Protein AF-A0A1W9RG17-F1 (afdb_monomer)

Radius of gyration: 34.27 Å; Cα contacts (8 Å, |Δi|>4): 62; chains: 1; bounding box: 71×21×88 Å

Structure (mmCIF, N/CA/C/O backbone):
data_AF-A0A1W9RG17-F1
#
_entry.id   AF-A0A1W9RG17-F1
#
loop_
_atom_site.group_PDB
_atom_site.id
_atom_site.type_symbol
_atom_site.label_atom_id
_atom_site.label_alt_id
_atom_site.label_comp_id
_atom_site.label_asym_id
_atom_site.label_entity_id
_atom_site.label_seq_id
_atom_site.pdbx_PDB_ins_code
_atom_site.Cartn_x
_atom_site.Cartn_y
_atom_site.Cartn_z
_atom_site.occupancy
_atom_site.B_iso_or_equiv
_atom_site.aut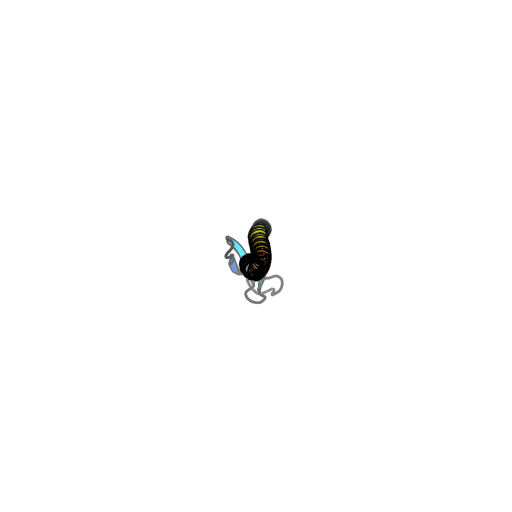h_seq_id
_atom_site.auth_comp_id
_atom_site.auth_asym_id
_atom_site.auth_atom_id
_atom_site.pdbx_PDB_model_num
ATOM 1 N N . MET A 1 1 ? 16.254 -1.083 -22.492 1.00 88.94 1 MET A N 1
ATOM 2 C CA . MET A 1 1 ? 17.425 -0.231 -22.165 1.00 88.94 1 MET A CA 1
ATOM 3 C C . MET A 1 1 ? 18.290 -0.972 -21.159 1.00 88.94 1 MET A C 1
ATOM 5 O O . MET A 1 1 ? 17.747 -1.707 -20.345 1.00 88.94 1 MET A O 1
ATOM 9 N N . LYS A 1 2 ? 19.618 -0.814 -21.187 1.00 94.56 2 LYS A N 1
ATOM 10 C CA . LYS A 1 2 ? 20.502 -1.560 -20.276 1.00 94.56 2 LYS A CA 1
ATOM 11 C C . LYS A 1 2 ? 20.476 -0.995 -18.855 1.00 94.56 2 LYS A C 1
ATOM 13 O O . LYS A 1 2 ? 20.542 0.215 -18.658 1.00 94.56 2 LYS A O 1
ATOM 18 N N . CYS A 1 3 ? 20.465 -1.884 -17.864 1.00 95.94 3 CYS A N 1
ATOM 19 C CA . CYS A 1 3 ? 20.600 -1.525 -16.460 1.00 95.94 3 CYS A CA 1
ATOM 20 C C . CYS A 1 3 ? 21.970 -0.866 -16.210 1.00 95.94 3 CYS A C 1
ATOM 22 O O . CYS A 1 3 ? 22.999 -1.514 -16.423 1.00 95.94 3 CYS A O 1
ATOM 24 N N . PRO A 1 4 ? 22.037 0.368 -15.687 1.00 93.75 4 PRO A N 1
ATOM 25 C CA . PRO A 1 4 ? 23.312 1.054 -15.469 1.00 93.75 4 PRO A CA 1
ATOM 26 C C . PRO A 1 4 ? 24.129 0.461 -14.309 1.00 93.75 4 PRO A C 1
ATOM 28 O O . PRO A 1 4 ? 25.341 0.661 -14.252 1.00 93.75 4 PRO A O 1
ATOM 31 N N . SER A 1 5 ? 23.503 -0.308 -13.410 1.00 94.88 5 SER A N 1
ATOM 32 C CA . SER A 1 5 ? 24.201 -1.027 -12.334 1.00 94.88 5 SER A CA 1
ATOM 33 C C . SER A 1 5 ? 24.776 -2.372 -12.793 1.00 94.88 5 SER A C 1
ATOM 35 O O . SER A 1 5 ? 25.902 -2.702 -12.431 1.00 94.88 5 SER A O 1
ATOM 37 N N . CYS A 1 6 ? 24.035 -3.144 -13.598 1.00 95.00 6 CYS A N 1
ATOM 38 C CA . CYS A 1 6 ? 24.456 -4.477 -14.060 1.00 95.00 6 CYS A CA 1
ATOM 39 C C . CYS A 1 6 ? 25.183 -4.462 -15.416 1.00 95.00 6 CYS A C 1
ATOM 41 O O . CYS A 1 6 ? 25.809 -5.456 -15.765 1.00 95.00 6 CYS A O 1
ATOM 43 N N . LYS A 1 7 ? 25.117 -3.344 -16.155 1.00 86.44 7 LYS A N 1
ATOM 44 C CA . LYS A 1 7 ? 25.760 -3.030 -17.448 1.00 86.44 7 LYS A CA 1
ATOM 45 C C . LYS A 1 7 ? 25.375 -3.907 -18.648 1.00 86.44 7 LYS A C 1
ATOM 47 O O . LYS A 1 7 ? 25.280 -3.372 -19.747 1.00 86.44 7 LYS A O 1
ATOM 52 N N . ASP A 1 8 ? 25.078 -5.189 -18.459 1.00 94.06 8 ASP A N 1
ATOM 53 C CA . ASP A 1 8 ? 24.766 -6.141 -19.542 1.00 94.06 8 ASP A CA 1
ATOM 54 C C .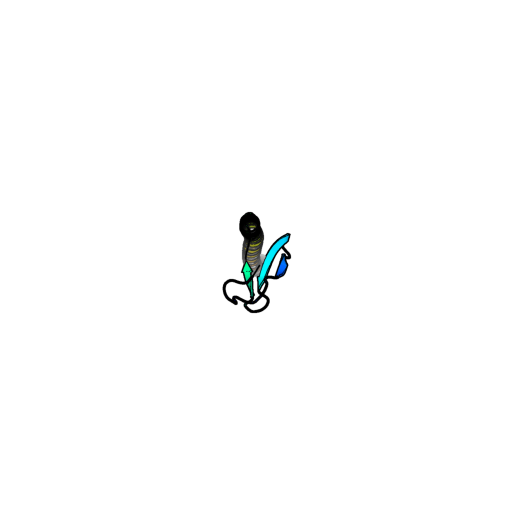 ASP A 1 8 ? 23.404 -6.827 -19.408 1.00 94.06 8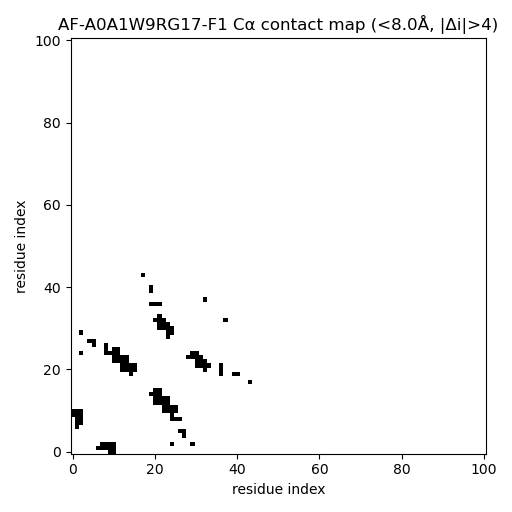 ASP A C 1
ATOM 56 O O . ASP A 1 8 ? 23.107 -7.795 -20.102 1.00 94.06 8 ASP A O 1
ATOM 60 N N . VAL A 1 9 ? 22.550 -6.285 -18.545 1.00 95.88 9 VAL A N 1
ATOM 61 C CA . VAL A 1 9 ? 21.181 -6.761 -18.347 1.00 95.88 9 VAL A CA 1
ATOM 62 C C . VAL A 1 9 ? 20.217 -5.762 -18.966 1.00 95.88 9 VAL A C 1
ATOM 64 O O . VAL A 1 9 ? 20.267 -4.580 -18.623 1.00 95.88 9 VAL A O 1
ATOM 67 N N . GLU A 1 10 ? 19.342 -6.223 -19.856 1.00 97.25 10 GLU A N 1
ATOM 68 C CA . GLU A 1 10 ? 18.218 -5.418 -20.343 1.00 97.25 10 GLU A CA 1
ATOM 69 C C . GLU A 1 10 ? 17.175 -5.246 -19.236 1.00 97.25 10 GLU A C 1
ATOM 71 O O . GLU A 1 10 ? 16.827 -6.195 -18.527 1.00 97.25 10 GLU A O 1
ATOM 76 N N . LEU A 1 11 ? 16.691 -4.017 -19.081 1.00 96.75 11 LEU A N 1
ATOM 77 C CA . LEU A 1 11 ? 15.521 -3.734 -18.264 1.00 96.75 11 LEU A CA 1
ATOM 78 C C . LEU A 1 11 ? 14.269 -4.299 -18.938 1.00 96.75 11 LEU A C 1
ATOM 80 O O . LEU A 1 11 ? 14.172 -4.337 -20.167 1.00 96.75 11 LEU A O 1
ATOM 84 N N . VAL A 1 12 ? 13.328 -4.735 -18.108 1.00 96.56 12 VAL A N 1
ATOM 85 C CA . VAL A 1 12 ? 12.034 -5.268 -18.520 1.00 96.56 12 VAL A CA 1
ATOM 86 C C . VAL A 1 12 ? 10.954 -4.289 -18.097 1.00 96.56 12 VAL A C 1
ATOM 88 O O . VAL A 1 12 ? 10.853 -3.954 -16.917 1.00 96.56 12 VAL A O 1
ATOM 91 N N . GLU A 1 13 ? 10.128 -3.887 -19.051 1.00 95.75 13 GLU A N 1
ATOM 92 C CA . GLU A 1 13 ? 8.997 -3.006 -18.806 1.00 95.75 13 GLU A CA 1
ATOM 93 C C . GLU A 1 13 ? 7.872 -3.771 -18.083 1.00 95.75 13 GLU A C 1
ATOM 95 O O . GLU A 1 13 ? 7.471 -4.868 -18.485 1.00 95.75 13 GLU A O 1
ATOM 100 N N . VAL A 1 14 ? 7.366 -3.209 -16.986 1.00 94.56 14 VAL A N 1
ATOM 101 C CA . VAL A 1 14 ? 6.361 -3.827 -16.116 1.00 94.56 14 VAL A CA 1
ATOM 102 C C . VAL A 1 14 ? 5.270 -2.818 -15.771 1.00 94.56 14 VAL A C 1
ATOM 104 O O . VAL A 1 14 ? 5.539 -1.718 -15.292 1.00 94.56 14 VAL A O 1
ATOM 107 N N . LEU A 1 15 ? 4.008 -3.229 -15.920 1.00 94.19 15 LEU A N 1
ATOM 108 C 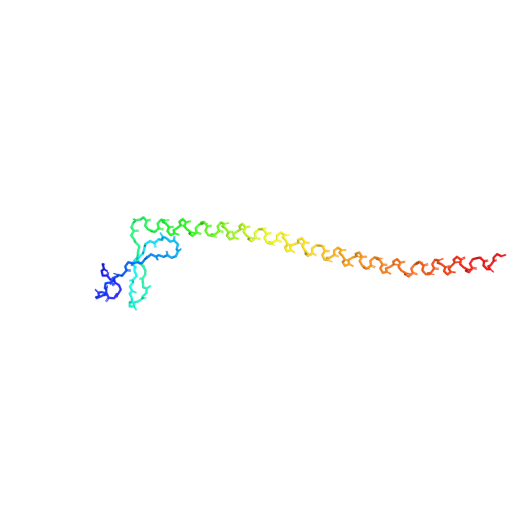CA . LEU A 1 15 ? 2.866 -2.484 -15.397 1.00 94.19 15 LEU A CA 1
ATOM 109 C C . LEU A 1 15 ? 2.680 -2.793 -13.908 1.00 94.19 15 LEU A C 1
ATOM 111 O O . LEU A 1 15 ? 2.344 -3.915 -13.521 1.00 94.19 15 LEU A O 1
ATOM 115 N N . THR A 1 16 ? 2.865 -1.790 -13.055 1.00 90.81 16 THR A N 1
ATOM 116 C CA . THR A 1 16 ? 2.616 -1.932 -11.615 1.00 90.81 16 THR A CA 1
ATOM 117 C C . THR A 1 16 ? 1.123 -2.116 -11.321 1.00 90.81 16 THR A C 1
ATOM 119 O O . THR A 1 16 ? 0.252 -1.668 -12.066 1.00 90.81 16 THR A O 1
ATOM 122 N N . THR A 1 17 ? 0.795 -2.676 -10.153 1.00 89.38 17 THR A N 1
ATOM 123 C CA . THR A 1 17 ? -0.599 -2.775 -9.663 1.00 89.38 17 THR A CA 1
ATOM 124 C C . THR A 1 17 ? -1.279 -1.416 -9.472 1.00 89.38 17 THR A C 1
ATOM 126 O O . THR A 1 17 ? -2.494 -1.345 -9.300 1.00 89.38 17 THR A O 1
ATOM 129 N N . LYS A 1 18 ? -0.498 -0.332 -9.490 1.00 87.75 18 LYS A N 1
ATOM 130 C CA . LYS A 1 18 ? -0.964 1.053 -9.421 1.00 87.75 18 LYS A CA 1
ATOM 131 C C . LYS A 1 18 ? -1.093 1.700 -10.803 1.00 87.75 18 LYS A C 1
ATOM 133 O O . LYS A 1 18 ? -1.360 2.887 -10.883 1.00 87.75 18 LYS A O 1
ATOM 138 N N . GLY A 1 19 ? -0.929 0.947 -11.891 1.00 89.75 19 GLY A N 1
ATOM 139 C CA . GLY A 1 19 ? -1.126 1.455 -13.249 1.00 89.75 19 GLY A CA 1
ATOM 140 C C . GLY A 1 19 ? 0.005 2.353 -13.760 1.00 89.75 19 GLY A C 1
ATOM 141 O O . GLY A 1 19 ? -0.204 3.126 -14.692 1.00 89.75 19 GLY A O 1
ATOM 142 N N . VAL A 1 20 ? 1.184 2.293 -13.137 1.00 91.38 20 VAL A N 1
ATOM 143 C CA . VAL A 1 20 ? 2.394 2.990 -13.595 1.00 91.38 20 VAL A CA 1
ATOM 144 C C . VAL A 1 20 ? 3.280 1.990 -14.324 1.00 91.38 20 VAL A C 1
ATOM 146 O O . VAL A 1 20 ? 3.553 0.925 -13.766 1.00 91.38 20 VAL A O 1
ATOM 149 N N . MET A 1 21 ? 3.680 2.322 -15.549 1.00 93.69 21 MET A N 1
ATOM 150 C CA . MET A 1 21 ? 4.710 1.597 -16.292 1.00 93.69 21 MET A CA 1
ATOM 151 C C . MET A 1 21 ? 6.069 1.927 -15.675 1.00 93.69 21 MET A C 1
ATOM 153 O O . MET A 1 21 ? 6.288 3.071 -15.283 1.00 93.69 21 MET A O 1
ATOM 157 N N . VAL A 1 22 ? 6.903 0.912 -15.467 1.00 94.50 22 VAL A N 1
ATOM 158 C CA . VAL A 1 22 ? 8.252 1.056 -14.908 1.00 94.50 22 VAL A CA 1
A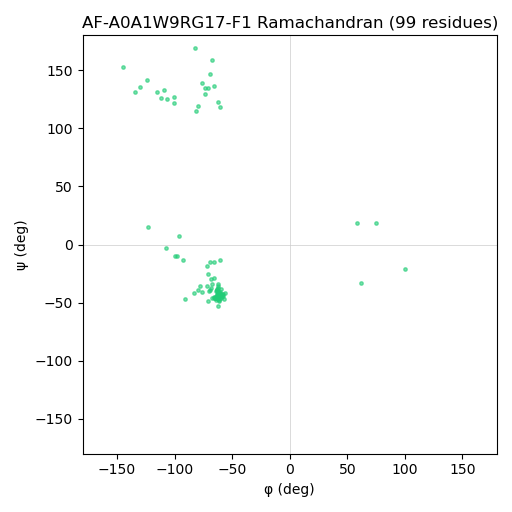TOM 159 C C . VAL A 1 22 ? 9.189 0.050 -15.559 1.00 94.50 22 VAL A C 1
ATOM 161 O O . VAL A 1 22 ? 8.766 -1.048 -15.917 1.00 94.50 22 VAL A O 1
ATOM 164 N N . ASP A 1 23 ? 10.475 0.369 -15.608 1.00 95.88 23 ASP A N 1
ATOM 165 C CA . ASP A 1 23 ? 11.505 -0.535 -16.105 1.00 95.88 23 ASP A CA 1
ATOM 166 C C . ASP A 1 23 ? 12.258 -1.209 -14.956 1.00 95.88 23 ASP A C 1
ATOM 168 O O . ASP A 1 23 ? 12.861 -0.555 -14.103 1.00 95.88 23 ASP A O 1
ATOM 172 N N . VAL A 1 24 ? 12.246 -2.542 -14.920 1.00 96.69 24 VAL A N 1
ATOM 173 C CA . VAL A 1 24 ? 12.811 -3.340 -13.824 1.00 96.69 24 VAL A CA 1
ATOM 174 C C . VAL A 1 24 ? 13.983 -4.176 -14.315 1.00 96.69 24 VAL A C 1
ATOM 176 O O . VAL A 1 24 ? 13.892 -4.900 -15.304 1.00 96.69 24 VAL A O 1
ATOM 179 N N . CYS A 1 25 ? 15.099 -4.126 -13.591 1.00 97.19 25 CYS A N 1
ATOM 180 C CA . CYS A 1 25 ? 16.214 -5.034 -13.823 1.00 97.19 25 CYS A CA 1
ATOM 181 C C . CYS A 1 25 ? 15.927 -6.399 -13.174 1.00 97.19 25 CYS A C 1
ATOM 183 O O . CYS A 1 25 ? 15.859 -6.458 -11.945 1.00 97.19 25 CYS A O 1
ATOM 185 N N . PRO A 1 26 ? 15.856 -7.509 -13.930 1.00 96.50 26 PRO A N 1
ATOM 186 C CA . PRO A 1 26 ? 15.596 -8.834 -13.359 1.00 96.50 26 PRO A CA 1
ATOM 187 C C . PRO A 1 26 ? 16.753 -9.377 -12.505 1.00 96.50 26 PRO A C 1
ATOM 189 O O . PRO A 1 26 ? 16.567 -10.334 -11.760 1.00 96.50 26 PRO A O 1
ATOM 192 N N . GLN A 1 27 ? 17.953 -8.793 -12.608 1.00 97.44 27 GLN A N 1
ATOM 193 C CA . GLN A 1 27 ? 19.123 -9.249 -11.856 1.00 97.44 27 GLN A CA 1
ATOM 194 C C . GLN A 1 27 ? 19.273 -8.548 -10.499 1.00 97.44 27 GLN A C 1
ATOM 196 O O . GLN A 1 27 ? 19.539 -9.206 -9.497 1.00 97.44 27 GLN A O 1
ATOM 201 N N . CYS A 1 28 ? 19.149 -7.217 -10.454 1.00 96.56 28 CYS A N 1
ATOM 202 C CA . CYS A 1 28 ? 19.349 -6.441 -9.223 1.00 96.56 28 CYS A CA 1
ATOM 203 C C . CYS A 1 28 ? 18.058 -5.881 -8.619 1.00 96.56 28 CYS A C 1
ATOM 205 O O . CYS A 1 28 ? 18.118 -5.247 -7.569 1.00 96.56 28 CYS A O 1
ATOM 207 N N . ASN A 1 29 ? 16.909 -6.082 -9.271 1.00 95.50 29 ASN A N 1
ATOM 208 C CA . ASN A 1 29 ? 15.611 -5.513 -8.892 1.00 95.50 29 ASN A CA 1
ATOM 209 C C . ASN A 1 29 ? 15.589 -3.974 -8.846 1.00 95.50 29 ASN A C 1
ATOM 211 O O . ASN A 1 29 ? 14.710 -3.380 -8.224 1.00 95.50 29 ASN A O 1
ATOM 215 N N . GLY A 1 30 ? 16.553 -3.313 -9.497 1.00 95.44 30 GLY A N 1
ATOM 216 C CA . GLY A 1 30 ? 16.543 -1.863 -9.665 1.00 95.44 30 GLY A CA 1
ATOM 217 C C . GLY A 1 30 ? 15.376 -1.430 -10.549 1.00 95.44 30 GLY A C 1
ATOM 218 O O . GLY A 1 30 ? 15.139 -2.050 -11.587 1.00 95.44 30 GLY A O 1
ATOM 219 N N . VAL A 1 31 ? 14.683 -0.368 -10.139 1.00 94.94 31 VAL A N 1
ATOM 220 C CA . VAL A 1 31 ? 13.537 0.208 -10.851 1.00 94.94 31 VAL A CA 1
ATOM 221 C C . VAL A 1 31 ? 13.943 1.547 -11.453 1.00 94.94 31 VAL A C 1
ATOM 223 O O . VAL A 1 31 ? 14.549 2.379 -10.777 1.00 94.94 31 VAL A O 1
ATOM 226 N N . TRP A 1 32 ? 13.597 1.739 -12.717 1.00 94.19 32 TRP A N 1
ATOM 227 C CA . TRP A 1 32 ? 13.911 2.907 -13.522 1.00 94.19 32 TRP A CA 1
ATOM 228 C C . TRP A 1 32 ? 12.609 3.483 -14.067 1.00 94.19 32 TRP A C 1
ATOM 230 O O . TRP A 1 32 ? 11.667 2.747 -14.354 1.00 94.19 32 TRP A O 1
ATOM 240 N N . LEU A 1 33 ? 12.547 4.809 -14.111 1.00 92.00 33 LEU A N 1
ATOM 241 C CA . LEU A 1 33 ? 11.348 5.570 -14.439 1.00 92.00 33 LEU A CA 1
ATOM 242 C C . LEU A 1 33 ? 11.700 6.592 -15.508 1.00 92.00 33 LEU A C 1
ATOM 244 O O . LEU A 1 33 ? 12.688 7.320 -15.361 1.00 92.00 33 LEU A O 1
ATOM 248 N N . ASP A 1 34 ? 10.846 6.701 -16.512 1.00 87.69 34 ASP A N 1
ATOM 249 C CA . ASP A 1 34 ? 10.943 7.742 -17.520 1.00 87.69 34 ASP A CA 1
ATOM 250 C C . ASP A 1 34 ? 10.327 9.068 -17.053 1.00 87.69 34 ASP A C 1
ATOM 252 O O . ASP A 1 34 ? 9.620 9.188 -16.038 1.00 87.69 34 ASP A O 1
ATOM 256 N N . LYS A 1 35 ? 10.589 10.122 -17.835 1.00 82.94 35 LYS A N 1
ATOM 257 C CA . LYS A 1 35 ? 9.978 11.437 -17.629 1.00 82.94 35 LYS A CA 1
ATOM 258 C C . LYS A 1 35 ? 8.453 11.318 -17.754 1.00 82.94 35 LYS A C 1
ATOM 260 O O . LYS A 1 35 ? 7.932 11.009 -18.818 1.00 82.94 35 LYS A O 1
ATOM 265 N N . GLY A 1 36 ? 7.744 11.627 -16.669 1.00 85.06 36 GLY A N 1
ATOM 266 C CA . GLY A 1 36 ? 6.281 11.537 -16.570 1.00 85.06 36 GLY A CA 1
ATOM 267 C C . GLY A 1 36 ? 5.782 10.280 -15.848 1.00 85.06 36 GLY A C 1
ATOM 268 O O . GLY A 1 36 ? 4.687 10.296 -15.291 1.00 85.06 36 GLY A O 1
ATOM 269 N N . GLU A 1 37 ? 6.580 9.214 -15.757 1.00 90.94 37 GLU A N 1
ATOM 270 C CA . GLU A 1 37 ? 6.255 8.062 -14.903 1.00 90.94 37 GLU A CA 1
ATOM 271 C C . GLU A 1 37 ? 6.518 8.378 -13.434 1.00 90.94 37 GLU A C 1
ATOM 273 O O . GLU A 1 37 ? 5.683 8.086 -12.578 1.00 90.94 37 GLU A O 1
ATOM 278 N N . LEU A 1 38 ? 7.629 9.068 -13.149 1.00 90.88 38 LEU A N 1
ATOM 279 C CA . LEU A 1 38 ? 7.948 9.548 -11.803 1.00 90.88 38 LEU A CA 1
ATOM 280 C C . LEU A 1 38 ? 6.831 10.431 -11.225 1.00 90.88 38 LEU A C 1
ATOM 282 O O . LEU A 1 38 ? 6.462 10.273 -10.064 1.00 90.88 38 LEU A O 1
ATOM 286 N N . GLU A 1 39 ? 6.263 11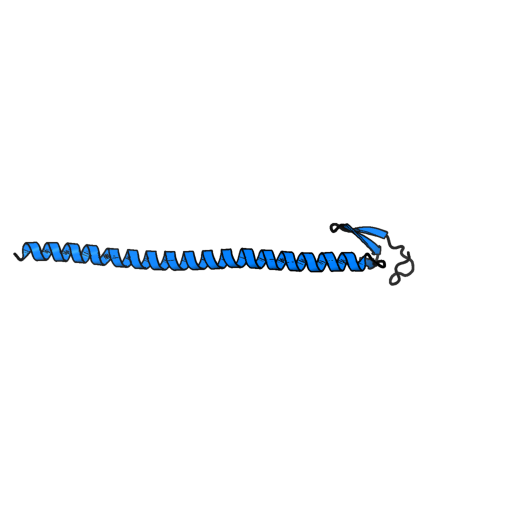.319 -12.043 1.00 91.62 39 GLU A N 1
ATOM 287 C CA . GLU A 1 39 ? 5.148 12.185 -11.644 1.00 91.62 39 GLU A CA 1
ATOM 288 C C . GLU A 1 39 ? 3.912 11.358 -11.265 1.00 91.62 39 GLU A C 1
ATOM 290 O O . GLU A 1 39 ? 3.294 11.596 -10.229 1.00 91.62 39 GLU A O 1
ATOM 295 N N . LYS A 1 40 ? 3.594 10.306 -12.033 1.00 91.00 40 LYS A N 1
ATOM 296 C CA . LYS A 1 40 ? 2.502 9.385 -11.682 1.00 91.00 40 LYS A CA 1
ATOM 297 C C . LYS A 1 40 ? 2.759 8.701 -10.340 1.00 91.00 40 LYS A C 1
ATOM 299 O O . LYS A 1 40 ? 1.844 8.628 -9.523 1.00 91.00 40 LYS A O 1
ATOM 304 N N . VAL A 1 41 ? 3.982 8.222 -10.086 1.00 90.81 41 VAL A N 1
ATOM 305 C CA . VAL A 1 41 ? 4.344 7.614 -8.790 1.00 90.81 41 VAL A CA 1
ATOM 306 C C . VAL A 1 41 ? 4.145 8.606 -7.642 1.00 90.81 41 VAL A C 1
ATOM 308 O O . VAL A 1 41 ? 3.581 8.230 -6.613 1.00 90.81 41 VAL A O 1
ATOM 311 N N . GLN A 1 42 ? 4.562 9.863 -7.816 1.00 91.31 42 GLN A N 1
ATOM 312 C CA . GLN A 1 42 ? 4.387 10.915 -6.810 1.00 91.31 42 GLN A CA 1
ATOM 313 C C . GLN A 1 42 ? 2.908 11.174 -6.507 1.00 91.31 42 GLN A C 1
ATOM 315 O O . GLN A 1 42 ? 2.511 11.095 -5.347 1.00 91.31 42 GLN A O 1
ATOM 320 N N . ILE A 1 43 ? 2.075 11.347 -7.537 1.00 91.62 43 ILE A N 1
ATOM 321 C CA . ILE A 1 43 ? 0.625 11.543 -7.380 1.00 91.62 43 ILE A CA 1
ATOM 322 C C . ILE A 1 43 ? -0.014 10.365 -6.629 1.00 91.62 43 ILE A C 1
ATOM 324 O O . ILE A 1 43 ? -0.839 10.556 -5.734 1.00 91.62 43 ILE A O 1
ATOM 328 N N . TYR A 1 44 ? 0.357 9.126 -6.970 1.00 91.00 44 TYR A N 1
ATOM 329 C CA . TYR A 1 44 ? -0.159 7.951 -6.264 1.00 91.00 44 TYR A CA 1
ATOM 330 C C . TYR A 1 44 ? 0.255 7.921 -4.796 1.00 91.00 44 TYR A C 1
ATOM 332 O O . TYR A 1 44 ? -0.561 7.541 -3.953 1.00 91.00 44 TYR A O 1
ATOM 340 N N . LYS A 1 45 ? 1.495 8.314 -4.489 1.00 91.75 45 LYS A N 1
ATOM 341 C CA . LYS A 1 45 ? 1.992 8.392 -3.117 1.00 91.75 45 LYS A CA 1
ATOM 342 C C . LYS A 1 45 ? 1.191 9.411 -2.307 1.00 91.75 45 LYS A C 1
ATOM 344 O O . LYS A 1 45 ? 0.621 9.032 -1.289 1.00 91.75 45 LYS A O 1
ATOM 349 N N . GLU A 1 46 ? 1.066 10.638 -2.800 1.00 93.69 46 GLU A N 1
ATOM 350 C CA . GLU A 1 46 ? 0.317 11.715 -2.135 1.00 93.69 46 GLU A CA 1
ATOM 351 C C . GLU A 1 46 ? -1.139 11.312 -1.880 1.00 93.69 46 GLU A C 1
ATOM 353 O O . GLU A 1 46 ? -1.643 11.408 -0.762 1.00 93.69 46 GLU A O 1
ATOM 358 N N . LYS A 1 47 ? -1.800 10.742 -2.894 1.00 92.31 47 LYS A N 1
ATOM 359 C CA . LYS A 1 47 ? -3.172 10.244 -2.758 1.00 92.31 47 LYS A CA 1
ATOM 360 C C . LYS A 1 47 ? -3.284 9.116 -1.731 1.00 92.31 47 LYS A C 1
ATOM 362 O O . LYS A 1 47 ? -4.294 9.015 -1.036 1.00 92.31 47 LYS A O 1
ATOM 367 N N . SER A 1 48 ? -2.286 8.234 -1.653 1.00 91.06 48 SER A N 1
ATOM 368 C CA . SER A 1 48 ? -2.283 7.142 -0.675 1.00 91.06 48 SER A CA 1
ATOM 369 C C . SER A 1 48 ? -2.116 7.645 0.760 1.00 91.06 48 SER A C 1
ATOM 371 O O . SER A 1 48 ? -2.784 7.130 1.654 1.00 91.06 48 SER A O 1
ATOM 373 N N . GLU A 1 49 ? -1.297 8.677 0.964 1.00 92.56 49 GLU A N 1
ATOM 374 C CA . GLU A 1 49 ? -1.100 9.326 2.262 1.00 92.56 49 GLU A CA 1
ATOM 375 C C . GLU A 1 49 ? -2.381 10.050 2.699 1.00 92.56 49 GLU A C 1
ATOM 377 O O . GLU A 1 49 ? -2.872 9.815 3.802 1.00 92.56 49 GLU A O 1
ATOM 382 N N . GLU A 1 50 ? -3.009 10.808 1.795 1.00 93.94 50 GLU A N 1
ATOM 383 C CA . GLU A 1 50 ? -4.289 11.477 2.056 1.00 93.94 50 GLU A CA 1
ATOM 384 C C . GLU A 1 50 ? -5.400 10.480 2.442 1.00 93.94 50 GLU A C 1
ATOM 386 O O . GLU A 1 50 ? -6.194 10.719 3.357 1.00 93.94 50 GLU A O 1
ATOM 391 N N . LEU A 1 51 ? -5.472 9.338 1.748 1.00 92.44 51 LEU A N 1
ATOM 392 C CA . LEU A 1 51 ? -6.430 8.276 2.065 1.00 92.44 51 LEU A CA 1
ATOM 393 C C . LEU A 1 51 ? -6.158 7.667 3.443 1.00 92.44 51 LEU A C 1
ATOM 395 O O . LEU A 1 51 ? -7.096 7.514 4.226 1.00 92.44 51 LEU A O 1
ATOM 399 N N . ALA A 1 52 ? -4.897 7.365 3.756 1.00 91.56 52 ALA A N 1
ATOM 400 C CA . ALA A 1 52 ? -4.514 6.807 5.048 1.00 91.56 52 ALA A CA 1
ATOM 401 C C . ALA A 1 52 ? -4.854 7.763 6.203 1.00 91.56 52 ALA A C 1
ATOM 403 O O . ALA A 1 52 ? -5.404 7.334 7.219 1.00 91.56 52 ALA A O 1
ATOM 404 N N . GLU A 1 53 ? -4.605 9.063 6.037 1.00 93.31 53 GLU A N 1
ATOM 405 C CA . GLU A 1 53 ? -4.967 10.083 7.024 1.00 93.31 53 GLU A CA 1
ATOM 406 C C . GLU A 1 53 ? -6.481 10.152 7.247 1.00 93.31 53 GLU A C 1
ATOM 408 O O . GLU A 1 53 ? -6.947 10.173 8.391 1.00 93.31 53 GLU A O 1
ATOM 413 N N . LYS A 1 54 ? -7.273 10.132 6.167 1.00 91.62 54 LYS A N 1
ATOM 414 C CA . LYS A 1 54 ? -8.742 10.133 6.247 1.00 91.62 54 LYS A CA 1
ATOM 415 C C . LYS A 1 54 ? -9.278 8.888 6.945 1.00 91.62 54 LYS A C 1
ATOM 417 O O . LYS A 1 54 ? -10.180 8.996 7.781 1.00 91.62 54 LYS A O 1
ATOM 422 N N . GLU A 1 55 ? -8.736 7.717 6.626 1.00 93.38 55 GLU A N 1
ATOM 423 C CA . GLU A 1 55 ? -9.114 6.467 7.282 1.00 93.38 55 GLU A CA 1
ATOM 424 C C . GLU A 1 55 ? -8.743 6.486 8.764 1.00 93.38 55 GLU A C 1
ATOM 426 O O . GLU A 1 55 ? -9.600 6.221 9.609 1.00 93.38 55 GLU A O 1
ATOM 431 N N . TYR A 1 56 ? -7.521 6.892 9.110 1.00 90.06 56 TYR A N 1
ATOM 432 C CA . TYR A 1 56 ? -7.093 7.016 10.501 1.00 90.06 56 TYR A CA 1
ATOM 433 C C . TYR A 1 56 ? -7.962 8.009 11.287 1.00 90.06 56 TYR A C 1
ATOM 435 O O . TYR A 1 56 ? -8.412 7.714 12.397 1.00 90.06 56 TYR A O 1
ATOM 443 N N . ALA A 1 57 ? -8.286 9.167 10.707 1.00 90.81 57 ALA A N 1
ATOM 444 C CA . ALA A 1 57 ? -9.178 10.148 11.321 1.00 90.81 57 ALA A CA 1
ATOM 445 C C . ALA A 1 57 ? -10.600 9.594 11.530 1.00 90.81 57 ALA A C 1
ATOM 447 O O . ALA A 1 57 ? -11.261 9.917 12.519 1.00 90.81 57 ALA A O 1
ATOM 448 N N . ARG A 1 58 ? -11.084 8.736 10.625 1.00 91.19 58 ARG A N 1
ATOM 449 C CA . ARG A 1 58 ? -12.382 8.067 10.765 1.00 91.19 58 ARG A CA 1
ATOM 450 C C . ARG A 1 58 ? -12.355 7.012 11.870 1.00 91.19 58 ARG A C 1
ATOM 452 O O . ARG A 1 58 ? -13.243 7.004 12.721 1.00 91.19 58 ARG A O 1
ATOM 459 N N . PHE A 1 59 ? -11.350 6.140 11.870 1.00 90.12 59 PHE A N 1
ATOM 460 C CA . PHE A 1 59 ? -11.246 5.046 12.836 1.00 90.12 59 PHE A CA 1
ATOM 461 C C . PHE A 1 59 ? -10.897 5.531 14.244 1.00 90.12 59 PHE A C 1
ATOM 463 O O . PHE A 1 59 ? -11.448 5.006 15.210 1.00 90.12 59 PHE A O 1
ATOM 470 N N . SER A 1 60 ? -10.065 6.565 14.380 1.00 89.94 60 SER A N 1
ATOM 471 C CA . SER A 1 60 ? -9.738 7.155 15.684 1.00 89.94 60 SER A CA 1
ATOM 472 C C . SER A 1 60 ? -10.982 7.693 16.390 1.00 89.94 60 SER A C 1
ATOM 474 O O . SER A 1 60 ? -11.178 7.391 17.561 1.00 89.94 60 SER A O 1
ATOM 476 N N . LYS A 1 61 ? -11.888 8.379 15.680 1.00 87.06 61 LYS A N 1
ATOM 477 C CA . LYS A 1 61 ? -13.172 8.835 16.244 1.00 87.06 61 LYS A CA 1
ATOM 478 C C . LYS A 1 61 ? -14.020 7.680 16.771 1.00 87.06 61 LYS A C 1
ATOM 480 O O . LYS A 1 61 ? -14.561 7.781 17.866 1.00 87.06 61 LYS A O 1
ATOM 485 N N . ILE A 1 62 ? -14.116 6.587 16.012 1.0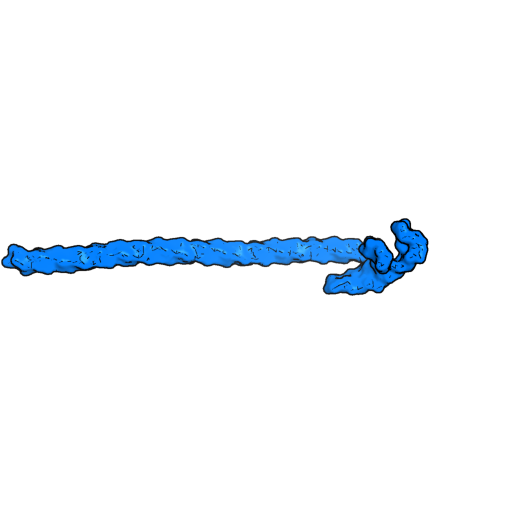0 89.88 62 ILE A N 1
ATOM 486 C CA . ILE A 1 62 ? -14.873 5.394 16.423 1.00 89.88 62 ILE A CA 1
ATOM 487 C C . ILE A 1 62 ? -14.247 4.779 17.678 1.00 89.88 62 ILE A C 1
ATOM 489 O O . ILE A 1 62 ? -14.959 4.487 18.634 1.00 89.88 62 ILE A O 1
ATOM 493 N N . ALA A 1 63 ? -12.922 4.625 17.700 1.00 87.94 63 ALA A N 1
ATOM 494 C CA . ALA A 1 63 ? -12.207 4.074 18.844 1.00 87.94 63 ALA A CA 1
ATOM 495 C C . ALA A 1 63 ? -12.349 4.958 20.096 1.00 87.94 63 ALA A C 1
ATOM 497 O O . ALA A 1 63 ? -12.599 4.448 21.187 1.00 87.94 63 ALA A O 1
ATOM 498 N N . THR A 1 64 ? -12.243 6.283 19.945 1.00 91.00 64 THR A N 1
ATOM 499 C CA . THR A 1 64 ? -12.456 7.240 21.038 1.00 91.00 64 THR A CA 1
ATOM 500 C C . THR A 1 64 ? -13.889 7.182 21.555 1.00 91.00 64 THR A C 1
ATOM 502 O O . THR A 1 64 ? -14.080 7.107 22.766 1.00 91.00 64 THR A O 1
ATOM 505 N N . GLN A 1 65 ? -14.887 7.166 20.667 1.00 92.69 65 GLN A N 1
ATOM 506 C CA . GLN A 1 65 ? -16.290 7.083 21.069 1.00 92.69 65 GLN A CA 1
ATOM 507 C C . GLN A 1 65 ? -16.577 5.775 21.808 1.00 92.69 65 GLN A C 1
ATOM 509 O O . GLN A 1 65 ? -17.149 5.806 22.890 1.00 92.69 65 GLN A O 1
ATOM 514 N N . ALA A 1 66 ? -16.098 4.640 21.292 1.00 92.12 66 ALA A N 1
ATOM 515 C CA . ALA A 1 66 ? -16.262 3.348 21.952 1.00 92.12 66 ALA A CA 1
ATOM 516 C C . ALA A 1 66 ? -15.623 3.324 23.351 1.00 92.12 66 ALA A C 1
ATOM 518 O O . ALA A 1 66 ? -16.190 2.756 24.284 1.00 92.12 66 ALA A O 1
ATOM 519 N N . LYS A 1 67 ? -14.459 3.970 23.519 1.00 92.19 67 LYS A N 1
ATOM 520 C CA . LYS A 1 67 ? -13.809 4.109 24.827 1.00 92.19 67 LYS A CA 1
ATOM 521 C C . LYS A 1 67 ? -14.648 4.950 25.794 1.00 92.19 67 LYS A C 1
ATOM 523 O O . LYS A 1 67 ? -14.841 4.533 26.933 1.00 92.19 67 LYS A O 1
ATOM 528 N N . LEU A 1 68 ? -15.164 6.092 25.336 1.00 93.12 68 LEU A N 1
ATOM 529 C CA . LEU A 1 68 ? -16.045 6.953 26.133 1.00 93.12 68 LEU A CA 1
ATOM 530 C C . LEU A 1 68 ? -17.335 6.225 26.525 1.00 93.12 68 LEU A C 1
ATOM 532 O O . LEU A 1 68 ? -17.738 6.264 27.684 1.00 93.12 68 LEU A O 1
ATOM 536 N N . ASP A 1 69 ? -17.960 5.516 25.586 1.00 93.81 69 ASP A N 1
ATOM 537 C CA . ASP A 1 69 ? -19.180 4.748 25.837 1.00 93.81 69 ASP A CA 1
ATOM 538 C C . ASP A 1 69 ? -18.942 3.655 26.882 1.00 93.81 69 ASP A C 1
ATOM 540 O O . ASP A 1 69 ? -19.768 3.462 27.775 1.00 93.81 69 ASP A O 1
ATOM 544 N N . PHE A 1 70 ? -17.793 2.978 26.822 1.00 91.69 70 PHE A N 1
ATOM 545 C CA . PHE A 1 70 ? -17.406 1.981 27.815 1.00 91.69 70 PHE A CA 1
ATOM 546 C C . PHE A 1 70 ? -17.208 2.590 29.211 1.00 91.69 70 PHE A C 1
ATOM 548 O O . PHE A 1 70 ? -17.701 2.042 30.199 1.00 91.69 70 PHE A O 1
ATOM 555 N N . GLU A 1 71 ? -16.514 3.726 29.312 1.00 93.06 71 GLU A N 1
ATOM 556 C CA . GLU A 1 71 ? -16.308 4.431 30.585 1.00 93.06 71 GLU A CA 1
ATOM 557 C C . GLU A 1 71 ? -17.643 4.891 31.190 1.00 93.06 71 GLU A C 1
ATOM 559 O O . GLU A 1 71 ? -17.916 4.598 32.357 1.00 93.06 71 GLU A O 1
ATOM 564 N N . ASN A 1 72 ? -18.521 5.484 30.377 1.00 91.50 72 ASN A N 1
ATOM 565 C CA . ASN A 1 72 ? -19.863 5.901 30.786 1.00 91.50 72 ASN A CA 1
ATOM 566 C C . ASN A 1 72 ? -20.722 4.715 31.252 1.00 91.50 72 ASN A C 1
ATOM 568 O O . ASN A 1 72 ? -21.402 4.795 32.277 1.00 91.50 72 ASN A O 1
ATOM 572 N N . GLN A 1 73 ? -20.690 3.589 30.529 1.00 90.50 73 GLN A N 1
ATOM 573 C CA . GLN A 1 73 ? -21.407 2.376 30.934 1.00 90.50 73 GLN A CA 1
ATOM 574 C C . GLN A 1 73 ? -20.881 1.826 32.261 1.00 90.50 73 GLN A C 1
ATOM 576 O O . GLN A 1 73 ? -21.673 1.401 33.103 1.00 90.50 73 GLN A O 1
ATOM 581 N N . ARG A 1 74 ? -19.562 1.866 32.481 1.00 87.25 74 ARG A N 1
ATOM 582 C CA . ARG A 1 74 ? -18.948 1.437 33.741 1.00 87.25 74 ARG A CA 1
ATOM 583 C C . ARG A 1 74 ? -19.379 2.322 34.907 1.00 87.25 74 ARG A C 1
ATOM 585 O O . ARG A 1 74 ? -19.732 1.799 35.961 1.00 87.25 74 ARG A O 1
ATOM 592 N N . GLU A 1 75 ? -19.364 3.641 34.734 1.00 86.62 75 GLU A N 1
ATOM 593 C CA . GLU A 1 75 ? -19.823 4.581 35.763 1.00 86.62 75 GLU A CA 1
ATOM 594 C C . GLU A 1 75 ? -21.300 4.388 36.086 1.00 86.62 75 GLU A C 1
ATOM 596 O O . GLU A 1 75 ? -21.659 4.289 37.261 1.00 86.62 75 GLU A O 1
ATOM 601 N N . LYS A 1 76 ? -22.138 4.234 35.056 1.00 85.44 76 LYS A N 1
ATOM 602 C CA . LYS A 1 76 ? -23.561 3.950 35.228 1.00 85.44 76 LYS A CA 1
ATOM 603 C C . LYS A 1 76 ? -23.787 2.642 35.988 1.00 85.44 76 LYS A C 1
ATOM 605 O O . LYS A 1 76 ? -24.536 2.635 36.956 1.00 85.44 76 LYS A O 1
ATOM 610 N N . ALA A 1 77 ? -23.081 1.567 35.636 1.00 82.94 77 ALA A N 1
ATOM 611 C CA . ALA A 1 77 ? -23.172 0.296 36.355 1.00 82.94 77 ALA A CA 1
ATOM 612 C C . ALA A 1 77 ? -22.749 0.430 37.832 1.00 82.94 77 ALA A C 1
ATOM 614 O O . ALA A 1 77 ? -23.409 -0.109 38.717 1.00 82.94 77 ALA A O 1
ATOM 615 N N . ILE A 1 78 ? -21.685 1.189 38.127 1.00 79.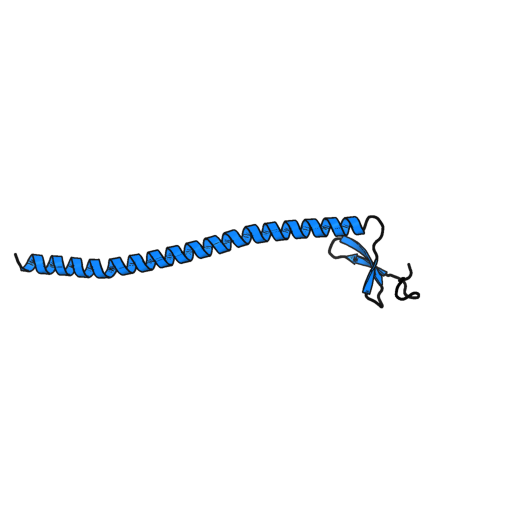44 78 ILE A N 1
ATOM 616 C CA . ILE A 1 78 ? -21.263 1.482 39.508 1.00 79.44 78 ILE A CA 1
ATOM 617 C C . ILE A 1 78 ? -22.330 2.299 40.252 1.00 79.44 78 ILE A C 1
ATOM 619 O O . ILE A 1 78 ? -22.581 2.055 41.436 1.00 79.44 78 ILE A O 1
ATOM 623 N N . GLN A 1 79 ? -22.954 3.269 39.585 1.00 71.75 79 GLN A N 1
ATOM 624 C CA . GLN A 1 79 ? -24.026 4.075 40.159 1.00 71.75 79 GLN A CA 1
ATOM 625 C C . GLN A 1 79 ? -25.265 3.224 40.455 1.00 71.75 79 GLN A C 1
ATOM 627 O O . GLN A 1 79 ? -25.783 3.290 41.569 1.00 71.75 79 GLN A O 1
ATOM 632 N N . ASP A 1 80 ? -25.675 2.364 39.528 1.00 70.31 80 ASP A N 1
ATOM 633 C CA . ASP A 1 80 ? -26.813 1.457 39.695 1.00 70.31 80 ASP A CA 1
ATOM 634 C C . ASP A 1 80 ? -26.566 0.458 40.847 1.00 70.31 80 ASP A C 1
ATOM 636 O O . ASP A 1 80 ? -27.459 0.193 41.656 1.00 70.31 80 ASP A O 1
ATOM 640 N N . ILE A 1 81 ? -25.321 -0.005 41.033 1.00 66.50 81 ILE A N 1
ATOM 641 C CA . ILE A 1 81 ? -24.926 -0.812 42.203 1.00 66.50 81 ILE A CA 1
ATOM 642 C C . ILE A 1 81 ? -25.072 -0.019 43.518 1.00 66.50 81 ILE A C 1
ATOM 644 O O . ILE A 1 81 ? -25.507 -0.578 44.529 1.00 66.50 81 ILE A O 1
ATOM 648 N N . LYS A 1 82 ? -24.760 1.286 43.541 1.00 59.09 82 LYS A N 1
ATOM 649 C CA . LYS A 1 82 ? -24.953 2.134 44.737 1.00 59.09 82 LYS A CA 1
ATOM 650 C C . LYS A 1 82 ? -26.435 2.353 45.073 1.00 59.09 82 LYS A C 1
ATOM 652 O O . LYS A 1 82 ? -26.764 2.467 46.255 1.00 59.09 82 LYS A O 1
ATOM 657 N N . VAL A 1 83 ? -27.324 2.349 44.077 1.00 55.50 83 VAL A N 1
ATOM 658 C CA . VAL A 1 83 ? -28.782 2.457 44.276 1.00 55.50 83 VAL A CA 1
ATOM 659 C C . VAL A 1 83 ? -29.366 1.173 44.895 1.00 55.50 83 VAL A C 1
ATOM 661 O O . VAL A 1 83 ? -30.310 1.245 45.678 1.00 55.50 83 VAL A O 1
ATOM 664 N N . SER A 1 84 ? -28.729 0.014 44.705 1.00 56.91 84 SER A N 1
ATOM 665 C CA . SER A 1 84 ? -29.212 -1.276 45.228 1.00 56.91 84 SER A CA 1
ATOM 666 C C . SER A 1 84 ? -29.146 -1.426 46.763 1.00 56.91 84 SER A C 1
ATOM 668 O O . SER A 1 84 ? -30.073 -1.951 47.382 1.00 56.91 84 SER A O 1
ATOM 670 N N . ARG A 1 85 ? -28.093 -0.931 47.433 1.00 58.34 85 ARG A N 1
ATOM 671 C CA . ARG A 1 85 ? -27.977 -1.048 48.907 1.00 58.34 85 ARG A CA 1
ATOM 672 C C . ARG A 1 85 ? -28.844 -0.026 49.646 1.00 58.34 85 ARG A C 1
ATOM 674 O O . ARG A 1 85 ? -29.392 -0.337 50.702 1.00 58.34 85 ARG A O 1
ATOM 681 N N . PHE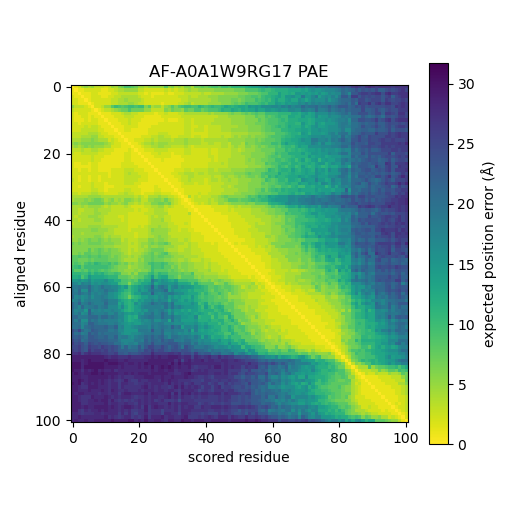 A 1 86 ? -28.977 1.180 49.096 1.00 63.12 86 PHE A N 1
ATOM 682 C CA . PHE A 1 86 ? -29.799 2.233 49.694 1.00 63.12 86 PHE A CA 1
ATOM 683 C C . PHE A 1 86 ? -31.286 1.885 49.656 1.00 63.12 86 PHE A C 1
ATOM 685 O O . PHE A 1 86 ? -31.999 2.210 50.595 1.00 63.12 86 PHE A O 1
ATOM 692 N N . GLU A 1 87 ? -31.760 1.186 48.626 1.00 65.06 87 GLU A N 1
ATOM 693 C CA . GLU A 1 87 ? -33.164 0.786 48.515 1.00 65.06 87 GLU A CA 1
ATOM 694 C C . GLU A 1 87 ? -33.544 -0.292 49.540 1.00 65.06 87 GLU A C 1
ATOM 696 O O . GLU A 1 87 ? -34.581 -0.187 50.195 1.00 65.06 87 GLU A O 1
ATOM 701 N N . VAL A 1 88 ? -32.658 -1.266 49.777 1.00 72.75 88 VAL A N 1
ATOM 702 C CA . VAL A 1 88 ? -32.819 -2.270 50.843 1.00 72.75 88 VAL A CA 1
ATOM 703 C C . VAL A 1 88 ? -32.779 -1.618 52.223 1.00 72.75 88 VAL A C 1
ATOM 705 O O . VAL A 1 88 ? -33.649 -1.892 53.049 1.00 72.75 88 VAL A O 1
ATOM 708 N N . ILE A 1 89 ? -31.812 -0.727 52.471 1.00 73.38 89 ILE A N 1
ATOM 709 C CA . ILE A 1 89 ? -31.720 0.015 53.737 1.00 73.38 89 ILE A CA 1
ATOM 710 C C . ILE A 1 89 ? -32.963 0.889 53.928 1.00 73.38 89 ILE A C 1
ATOM 712 O O . ILE A 1 89 ? -33.578 0.840 54.984 1.00 73.38 89 ILE A O 1
ATOM 716 N N . ASN A 1 90 ? -33.396 1.631 52.910 1.00 67.81 90 ASN A N 1
ATOM 717 C CA . ASN A 1 90 ? -34.588 2.474 52.982 1.00 67.81 90 ASN A CA 1
ATOM 718 C C . ASN A 1 90 ? -35.858 1.649 53.208 1.00 67.81 90 ASN A C 1
ATOM 720 O O . ASN A 1 90 ? -36.714 2.056 53.991 1.00 67.81 90 ASN A O 1
ATOM 724 N N . LYS A 1 91 ? -35.987 0.482 52.566 1.00 78.94 91 LYS A N 1
ATOM 725 C CA . LYS A 1 91 ? -37.093 -0.450 52.812 1.00 78.94 91 LYS A CA 1
ATOM 726 C C . LYS A 1 91 ? -37.078 -0.942 54.259 1.00 78.94 91 LYS A C 1
ATOM 728 O O . LYS A 1 91 ? -38.104 -0.846 54.925 1.00 78.94 91 LYS A O 1
ATOM 733 N N . LEU A 1 92 ? -35.919 -1.376 54.759 1.00 81.25 92 LEU A N 1
ATOM 734 C CA . LEU A 1 92 ? -35.743 -1.831 56.139 1.00 81.25 92 LEU A CA 1
ATOM 735 C C . LEU A 1 92 ? -36.073 -0.720 57.147 1.00 81.25 92 LEU A C 1
ATOM 737 O O . LEU A 1 92 ? -36.826 -0.946 58.088 1.00 81.25 92 LEU A O 1
ATOM 741 N N . MET A 1 93 ? -35.578 0.497 56.919 1.00 81.38 93 MET A N 1
ATOM 742 C CA . MET A 1 93 ? -35.844 1.658 57.772 1.00 81.38 93 MET A CA 1
ATOM 743 C C . MET A 1 93 ? -37.336 2.013 57.801 1.00 81.38 93 MET A C 1
ATOM 745 O O . MET A 1 93 ? -37.884 2.256 58.874 1.00 81.38 93 MET A O 1
ATOM 749 N N . ARG A 1 94 ? -38.030 1.967 56.654 1.00 80.88 94 ARG A N 1
ATOM 750 C CA . ARG A 1 94 ? -39.494 2.156 56.588 1.00 80.88 94 ARG A CA 1
ATOM 751 C C . ARG A 1 94 ? -40.275 1.046 57.293 1.00 80.88 94 ARG A C 1
ATOM 753 O O . ARG A 1 94 ? -41.412 1.268 57.701 1.00 80.88 94 ARG A O 1
ATOM 760 N N . GLU A 1 95 ? -39.728 -0.161 57.359 1.00 84.38 95 GLU A N 1
ATOM 761 C CA . GLU A 1 95 ? -40.351 -1.316 58.011 1.00 84.38 95 GLU A CA 1
ATOM 762 C C . GLU A 1 95 ? -40.173 -1.267 59.533 1.00 84.38 95 GLU A C 1
ATOM 764 O O . GLU A 1 95 ? -41.116 -1.544 60.267 1.00 84.38 95 GLU A O 1
ATOM 769 N N . ILE A 1 96 ? -38.994 -0.844 60.002 1.00 86.00 96 ILE A N 1
ATOM 770 C CA . ILE A 1 96 ? -38.711 -0.603 61.423 1.00 86.00 96 ILE A CA 1
ATOM 771 C C . ILE A 1 96 ? -39.549 0.569 61.941 1.00 86.00 96 ILE A C 1
ATOM 773 O O . ILE A 1 96 ? -40.184 0.430 62.979 1.00 86.00 96 ILE A O 1
ATOM 777 N N . SER A 1 97 ? -39.616 1.683 61.201 1.00 83.38 97 SER A N 1
ATOM 778 C CA . SER A 1 97 ? -40.424 2.848 61.596 1.00 83.38 97 SER A CA 1
ATOM 779 C C . SER A 1 97 ? -41.900 2.484 61.782 1.00 83.38 97 SER A C 1
ATOM 781 O O . SER A 1 97 ? -42.484 2.847 62.789 1.00 83.38 97 SER A O 1
ATOM 783 N N . ARG A 1 98 ? -42.475 1.677 60.877 1.00 83.31 98 ARG A N 1
ATOM 784 C CA . ARG A 1 98 ? -43.868 1.195 60.969 1.00 83.31 98 ARG A CA 1
ATOM 785 C C . ARG A 1 98 ? -44.155 0.256 62.146 1.00 83.31 98 ARG A C 1
ATOM 787 O O . ARG A 1 98 ? -45.315 -0.039 62.390 1.00 83.31 98 ARG A O 1
ATOM 794 N N . ARG A 1 99 ? -43.125 -0.291 62.799 1.00 79.06 99 ARG A N 1
ATOM 795 C CA . ARG A 1 99 ? -43.256 -1.159 63.984 1.00 79.06 99 ARG A CA 1
ATOM 796 C C . ARG A 1 99 ? -43.010 -0.416 65.298 1.00 79.06 99 ARG A C 1
ATOM 798 O O . ARG A 1 99 ? -43.164 -1.022 66.353 1.00 79.06 99 ARG A O 1
ATOM 805 N N . LEU A 1 100 ? -42.526 0.822 65.219 1.00 69.25 100 LEU A N 1
ATOM 806 C CA . LEU A 1 100 ? -42.253 1.684 66.369 1.00 69.25 100 LEU A CA 1
ATOM 807 C C . LEU A 1 100 ? -43.394 2.680 66.639 1.00 69.25 100 LEU A C 1
ATOM 809 O O . LEU A 1 100 ? -43.384 3.301 67.699 1.00 69.25 100 LEU A O 1
ATOM 813 N N . ASP A 1 101 ? -44.352 2.783 65.715 1.00 53.16 101 ASP A N 1
ATOM 814 C CA . ASP A 1 101 ? -45.687 3.364 65.910 1.00 53.16 101 ASP A CA 1
ATOM 815 C C . ASP A 1 101 ? -46.669 2.281 66.398 1.00 53.16 101 ASP A C 1
ATOM 817 O O . ASP A 1 101 ? -47.544 2.603 67.236 1.00 53.16 101 ASP A O 1
#

Nearest PDB structures (foldseek):
  6skg-assembly1_Bo  TM=5.521E-01  e=3.313E-01  Thermococcus kodakarensis
  2rly-assembly1_W  TM=5.953E-01  e=8.302E-01  Mus musculus
  8pxx-assembly1_A  TM=4.403E-01  e=2.721E-01  Homo sapiens
  2yzt-assembly1_A-2  TM=4.142E-01  e=1.709E+00  Thermus thermophilus HB8
  7lp4-assembly1_A  TM=5.792E-01  e=4.010E+00  Homo sapiens

Sequence (101 aa):
MKCPSCKDVELVEVLTTKGVMVDVCPQCNGVWLDKGELEKVQIYKEKSEELAEKEYARFSKIATQAKLDFENQREKAIQDIKVSRFEVINKLMREISRRLD

Solvent-accessible surface area (backbone atoms only — not comparable to full-atom values): 5775 Å² total; per-residue (Å²): 99,63,30,86,89,71,63,82,41,63,36,43,80,42,75,42,100,83,76,45,66,35,32,32,25,88,86,80,69,49,77,45,68,57,95,66,39,54,55,52,53,50,54,53,50,54,53,49,52,55,49,50,52,53,49,50,59,54,50,50,52,53,55,50,48,53,51,51,53,50,52,53,51,51,52,49,52,53,50,55,55,57,52,55,59,53,51,53,51,51,52,50,50,56,53,52,54,67,70,76,111

Foldseek 3Di:
DDDPVVRPFFWDWDQDPLRQIWTAGPPPRDIHHDDPSVVSVVVVVVVVVVVVVVVCVVVVVVVVVVVVVVVVVVVVVVVVVVVVVVVVVVVVVVVVVVVVD

pLDDT: mean 87.21, std 10.34, range [53.16, 97.44]

Secondary structure (DSSP, 8-state):
-B-TTTSS-B-EEEE-TTS-EEEE-TTT--EE--TTHHHHHHHHHHHHHHHHHHHHHHHHHHHHHHHHHHHHHHHHHHHHHHHHHHHHHHHHHHHHHHHH-

Mean predicted aligned error: 12.18 Å